Protein AF-A0A6A5ZDI3-F1 (afdb_monomer_lite)

Sequence (136 aa):
MQQQLQLQYLTSPRSRERVLVSKCCNDLIIEDVYLIEPTATIIFDPETSLYRLILLDSSHSYSVTFELSPECLESDNENRISGRAAKLQAYFTERKREGVNITVRWTDFPLALRGRQPTNGGRLDTPGQRRALVEW

Secondary structure (DSSP, 8-state):
-HHHHHHHHHHSPPTT-EEEEEEE-S-EEETTEEESSPEEEEEEETTTTEEEEEEE-TTSSEEEEEEE-HHHH---SSS-S-SS---EEEEEEEEETTEEEEEEEEE---GGGS----------------------

Foldseek 3Di:
DVVVVVVCVQAHDDPQKDWPDWDFADWFDWPPDTAHRWIWIWIARPVVRKIKIWTAHPVNQKIKMFIHHVLCVPPDPPQDSPPDQQFTWIWIWGQDPVGIDIDIDRTGDGCSVSDDDPPDDDDDDDDDDDDDDDDD

Radius of gyration: 16.82 Å; chains: 1; bounding box: 56×33×35 Å

Structure (mmCIF, N/CA/C/O backbone):
data_AF-A0A6A5ZDI3-F1
#
_entry.id   AF-A0A6A5ZDI3-F1
#
loop_
_atom_site.group_PDB
_atom_site.id
_atom_site.type_symbol
_atom_site.label_atom_id
_atom_site.label_alt_id
_atom_site.label_comp_id
_atom_site.label_asym_id
_atom_site.label_entity_id
_atom_site.label_seq_id
_atom_site.pdbx_PDB_ins_code
_atom_site.Cartn_x
_atom_site.Cartn_y
_atom_site.Cartn_z
_atom_site.occupancy
_atom_site.B_iso_or_equiv
_atom_site.auth_seq_id
_atom_site.auth_comp_id
_atom_site.auth_asym_id
_atom_site.auth_atom_id
_atom_site.pdbx_PDB_model_num
ATOM 1 N N . MET A 1 1 ? -18.654 1.888 10.589 1.00 66.81 1 MET A N 1
ATOM 2 C CA . MET A 1 1 ? -17.640 2.897 10.976 1.00 66.81 1 MET A CA 1
ATOM 3 C C . MET A 1 1 ? -16.217 2.338 10.926 1.00 66.81 1 MET A C 1
ATOM 5 O O . MET A 1 1 ? -15.402 2.903 10.215 1.00 66.81 1 MET A O 1
ATOM 9 N N . GLN A 1 2 ? -15.916 1.209 11.586 1.00 79.00 2 GLN A N 1
ATOM 10 C CA . GLN A 1 2 ? -14.566 0.606 11.578 1.00 79.00 2 GLN A CA 1
ATOM 11 C C . GLN A 1 2 ? -14.006 0.338 10.168 1.00 79.00 2 GLN A C 1
ATOM 13 O O . GLN A 1 2 ? -12.872 0.706 9.886 1.00 79.00 2 GLN A O 1
ATOM 18 N N . GLN A 1 3 ? -14.820 -0.195 9.252 1.00 80.25 3 GLN A N 1
ATOM 19 C CA . GLN A 1 3 ? -14.394 -0.461 7.870 1.00 80.25 3 GLN A CA 1
ATOM 20 C C . GLN A 1 3 ? -14.034 0.815 7.086 1.00 80.25 3 GLN A C 1
ATOM 22 O O . GLN A 1 3 ? -13.111 0.801 6.280 1.00 80.25 3 GLN A O 1
ATOM 27 N N . GLN A 1 4 ? -14.720 1.937 7.338 1.00 83.12 4 GLN A N 1
ATOM 28 C CA . GLN A 1 4 ? -14.408 3.219 6.691 1.00 83.12 4 GLN A CA 1
ATOM 29 C C . GLN A 1 4 ? -13.083 3.795 7.197 1.00 83.12 4 GLN A C 1
ATOM 31 O O . GLN A 1 4 ? -12.300 4.302 6.402 1.00 83.12 4 GLN A O 1
ATOM 36 N N . LEU A 1 5 ? -12.808 3.669 8.499 1.00 84.38 5 LEU A N 1
ATOM 37 C CA . LEU A 1 5 ? -11.534 4.089 9.090 1.00 84.38 5 LEU A CA 1
ATOM 38 C C . LEU A 1 5 ? -10.370 3.223 8.595 1.00 84.38 5 LEU A C 1
ATOM 40 O O . LEU A 1 5 ? -9.297 3.745 8.294 1.00 84.38 5 LEU A O 1
ATOM 44 N N . GLN A 1 6 ? -10.592 1.912 8.459 1.00 88.19 6 GLN A N 1
ATOM 45 C CA . GLN A 1 6 ? -9.617 1.003 7.862 1.00 88.19 6 GLN A CA 1
ATOM 46 C C . GLN A 1 6 ? -9.362 1.356 6.395 1.00 88.19 6 GLN A C 1
ATOM 48 O O . GLN A 1 6 ? -8.213 1.439 5.982 1.00 88.19 6 GLN A O 1
ATOM 53 N N . LEU A 1 7 ? -10.404 1.639 5.614 1.00 89.25 7 LEU A N 1
ATOM 54 C CA . LEU A 1 7 ? -10.234 2.049 4.223 1.00 89.25 7 LEU A CA 1
ATOM 55 C C . LEU A 1 7 ? -9.450 3.358 4.109 1.00 89.25 7 LEU A C 1
ATOM 57 O O . LEU A 1 7 ? -8.510 3.443 3.326 1.00 89.25 7 LEU A O 1
ATOM 61 N N . GLN A 1 8 ? -9.816 4.362 4.910 1.00 89.44 8 GLN A N 1
ATOM 62 C CA . GLN A 1 8 ? -9.139 5.654 4.921 1.00 89.44 8 GLN A CA 1
ATOM 63 C C . GLN A 1 8 ? -7.663 5.503 5.273 1.00 89.44 8 GLN A C 1
ATOM 65 O O . GLN A 1 8 ? -6.828 6.142 4.644 1.00 89.44 8 GLN A O 1
ATOM 70 N N . TYR A 1 9 ? -7.343 4.639 6.240 1.00 90.50 9 TYR A N 1
ATOM 71 C CA . TYR A 1 9 ? -5.962 4.273 6.510 1.00 90.50 9 TYR A CA 1
ATOM 72 C C . TYR A 1 9 ? -5.304 3.720 5.265 1.00 90.50 9 TYR A C 1
ATOM 74 O O . TYR A 1 9 ? -4.337 4.293 4.804 1.00 90.50 9 TYR A O 1
ATOM 82 N N . LEU A 1 10 ? -5.842 2.658 4.674 1.00 92.12 10 LEU A N 1
ATOM 83 C CA . LEU A 1 10 ? -5.161 1.957 3.595 1.00 92.12 10 LEU A CA 1
ATOM 84 C C . LEU A 1 10 ? -4.975 2.821 2.344 1.00 92.12 10 LEU A C 1
ATOM 86 O O . LEU A 1 10 ? -3.957 2.672 1.680 1.00 92.12 10 LEU A O 1
ATOM 90 N N . THR A 1 11 ? -5.883 3.753 2.051 1.00 92.31 11 THR A N 1
ATOM 91 C CA . THR A 1 11 ? -5.841 4.529 0.801 1.00 92.31 11 THR A CA 1
ATOM 92 C C . THR A 1 11 ? -5.340 5.962 0.952 1.00 92.31 11 THR A C 1
ATOM 94 O O . THR A 1 11 ? -5.205 6.656 -0.054 1.00 92.31 11 THR A O 1
ATOM 97 N N . SER A 1 12 ? -5.137 6.470 2.172 1.00 92.06 12 SER A N 1
ATOM 98 C CA . SER A 1 12 ? -4.826 7.890 2.374 1.00 92.06 12 SER A CA 1
ATOM 99 C C . SER A 1 12 ? -4.000 8.167 3.640 1.00 92.06 12 SER A C 1
ATOM 101 O O . SER A 1 12 ? -4.006 7.370 4.583 1.00 92.06 12 SER A O 1
ATOM 103 N N . PRO A 1 13 ? -3.299 9.313 3.700 1.00 91.81 13 PRO A N 1
ATOM 104 C CA . PRO A 1 13 ? -2.766 9.835 4.953 1.00 91.81 13 PRO A CA 1
ATOM 105 C C . PRO A 1 13 ? -3.895 10.230 5.914 1.00 91.81 13 PRO A C 1
ATOM 107 O O . PRO A 1 13 ? -4.901 10.822 5.509 1.00 91.81 13 PRO A O 1
ATOM 110 N N . ARG A 1 14 ? -3.725 9.927 7.198 1.00 91.56 14 ARG A N 1
ATOM 111 C CA . ARG A 1 14 ? -4.600 10.369 8.288 1.00 91.56 14 ARG A CA 1
ATOM 112 C C . ARG A 1 14 ? -4.124 11.703 8.867 1.00 91.56 14 ARG A C 1
ATOM 114 O O . ARG A 1 14 ? -3.003 12.156 8.646 1.00 91.56 14 ARG A O 1
ATOM 121 N N . SER A 1 15 ? -4.978 12.327 9.676 1.00 86.38 15 SER A N 1
ATOM 122 C CA . SER A 1 15 ? -4.590 13.480 10.492 1.00 86.38 15 SER A CA 1
ATOM 123 C C . SER A 1 15 ? -3.397 13.125 11.385 1.00 86.38 15 SER A C 1
ATOM 125 O O . SER A 1 15 ? -3.475 12.126 12.094 1.00 86.38 15 SER A O 1
ATOM 127 N N . ARG A 1 16 ? -2.361 13.978 11.397 1.00 89.06 16 ARG A N 1
ATOM 128 C CA . ARG A 1 16 ? -1.073 13.843 12.125 1.00 89.06 16 ARG A CA 1
ATOM 129 C C . ARG A 1 16 ? -0.007 12.970 11.462 1.00 89.06 16 ARG A C 1
ATOM 131 O O . ARG A 1 16 ? 1.164 13.128 11.807 1.00 89.06 16 ARG A O 1
ATOM 138 N N . GLU A 1 17 ? -0.368 12.144 10.486 1.00 92.75 17 GLU A N 1
ATOM 139 C CA . GLU A 1 17 ? 0.621 11.451 9.660 1.00 92.75 17 GLU A CA 1
ATOM 140 C C . GLU A 1 17 ? 1.327 12.444 8.721 1.00 92.75 17 GLU A C 1
ATOM 142 O O . GLU A 1 17 ? 0.768 13.470 8.318 1.00 92.75 17 GLU A O 1
ATOM 147 N N . ARG A 1 18 ? 2.581 12.148 8.370 1.00 92.50 18 ARG A N 1
ATOM 148 C CA . ARG A 1 18 ? 3.401 12.982 7.486 1.00 92.50 18 ARG A CA 1
ATOM 149 C C . ARG A 1 18 ? 3.703 12.238 6.197 1.00 92.50 18 ARG A C 1
ATOM 151 O O . ARG A 1 18 ? 4.303 11.169 6.230 1.00 92.50 18 ARG A O 1
ATOM 158 N N . VAL A 1 19 ? 3.338 12.824 5.061 1.00 93.12 19 VAL A N 1
ATOM 159 C CA . VAL A 1 19 ? 3.789 12.334 3.753 1.00 93.12 19 VAL A CA 1
ATOM 160 C C . VAL A 1 19 ? 5.263 12.692 3.594 1.00 93.12 19 VAL A C 1
ATOM 162 O O . VAL A 1 19 ? 5.617 13.869 3.635 1.00 93.12 19 VAL A O 1
ATOM 165 N N . LEU A 1 20 ? 6.117 11.682 3.442 1.00 88.50 20 LEU A N 1
ATOM 166 C CA . LEU A 1 20 ? 7.557 11.864 3.256 1.00 88.50 20 LEU A CA 1
ATOM 167 C C . LEU A 1 20 ? 7.924 11.988 1.780 1.00 88.50 20 LEU A C 1
ATOM 169 O O . LEU A 1 20 ? 8.738 12.828 1.411 1.00 88.50 20 LEU A O 1
ATOM 173 N N . VAL A 1 21 ? 7.308 11.160 0.937 1.00 87.56 21 VAL A N 1
ATOM 174 C CA . VAL A 1 21 ? 7.497 11.180 -0.515 1.00 87.56 21 VAL A CA 1
ATOM 175 C C . VAL A 1 21 ? 6.209 10.749 -1.205 1.00 87.56 21 VAL A C 1
ATOM 177 O O . VAL A 1 21 ? 5.466 9.917 -0.684 1.00 87.56 21 VAL A O 1
ATOM 180 N N . SER A 1 22 ? 5.949 11.326 -2.375 1.00 91.75 22 SER A N 1
ATOM 181 C CA . SER A 1 22 ? 4.893 10.893 -3.285 1.00 91.75 22 SER A CA 1
ATOM 182 C C . SER A 1 22 ? 5.394 10.996 -4.721 1.00 91.75 22 SER A C 1
ATOM 184 O O . SER A 1 22 ? 5.926 12.040 -5.105 1.00 91.75 22 SER A O 1
ATOM 186 N N . LYS A 1 23 ? 5.274 9.920 -5.498 1.00 88.81 23 LYS A N 1
ATOM 187 C CA . LYS A 1 23 ? 5.815 9.831 -6.859 1.00 88.81 23 LYS A CA 1
ATOM 188 C C . LYS A 1 23 ? 4.922 8.950 -7.725 1.00 88.81 23 LYS A C 1
ATOM 190 O O . LYS A 1 23 ? 4.505 7.883 -7.286 1.00 88.81 23 LYS A O 1
ATOM 195 N N . CYS A 1 24 ? 4.666 9.376 -8.958 1.00 89.69 24 CYS A N 1
ATOM 196 C CA . CYS A 1 24 ? 4.041 8.513 -9.956 1.00 89.69 24 CYS A CA 1
ATOM 197 C C . CYS A 1 24 ? 5.052 7.472 -10.443 1.00 89.69 24 CYS A C 1
ATOM 199 O O . CYS A 1 24 ? 6.210 7.794 -10.726 1.00 89.69 24 CYS A O 1
ATOM 201 N N . CYS A 1 25 ? 4.611 6.229 -10.540 1.00 87.88 25 CYS A N 1
ATOM 202 C CA . CYS A 1 25 ? 5.391 5.115 -11.047 1.00 87.88 25 CYS A CA 1
ATOM 203 C C . CYS A 1 25 ? 4.875 4.702 -12.426 1.00 87.88 25 CYS A C 1
ATOM 205 O O . CYS A 1 25 ? 3.739 4.993 -12.786 1.00 87.88 25 CYS A O 1
ATOM 207 N N . ASN A 1 26 ? 5.708 3.984 -13.180 1.00 90.06 26 ASN A N 1
ATOM 208 C CA . ASN A 1 26 ? 5.200 3.187 -14.295 1.00 90.06 26 ASN A CA 1
ATOM 209 C C . ASN A 1 26 ? 4.313 2.065 -13.750 1.00 90.06 26 ASN A C 1
ATOM 211 O O . ASN A 1 26 ? 4.383 1.753 -12.560 1.00 90.06 26 ASN A O 1
ATOM 215 N N . ASP A 1 27 ? 3.554 1.426 -14.632 1.00 91.19 27 ASP A N 1
ATOM 216 C CA . ASP A 1 27 ? 2.724 0.278 -14.286 1.00 91.19 27 ASP A CA 1
ATOM 217 C C . ASP A 1 27 ? 3.466 -0.773 -13.456 1.00 91.19 27 ASP A C 1
ATOM 219 O O . ASP A 1 27 ? 4.621 -1.125 -13.727 1.00 91.19 27 ASP A O 1
ATOM 223 N N . LEU A 1 28 ? 2.773 -1.295 -12.447 1.00 90.44 28 LEU A N 1
ATOM 224 C CA . LEU A 1 28 ? 3.307 -2.275 -11.512 1.00 90.44 28 LEU A CA 1
ATOM 225 C C . LEU A 1 28 ? 2.428 -3.516 -11.494 1.00 90.44 28 LEU A C 1
ATOM 227 O O . LEU A 1 28 ? 1.205 -3.429 -11.456 1.00 90.44 28 LEU A O 1
ATOM 231 N N . ILE A 1 29 ? 3.069 -4.679 -11.445 1.00 91.25 29 ILE A N 1
ATOM 232 C CA . ILE A 1 29 ? 2.412 -5.937 -11.097 1.00 91.25 29 ILE A CA 1
ATOM 233 C C . ILE A 1 29 ? 2.940 -6.356 -9.731 1.00 91.25 29 ILE A C 1
ATOM 235 O O . ILE A 1 29 ? 4.154 -6.460 -9.534 1.00 91.25 29 ILE A O 1
ATOM 239 N N . ILE A 1 30 ? 2.027 -6.581 -8.793 1.00 90.31 30 ILE A N 1
ATOM 240 C CA . ILE A 1 30 ? 2.318 -7.117 -7.465 1.00 90.31 30 ILE A CA 1
ATOM 241 C C . ILE A 1 30 ? 1.437 -8.345 -7.292 1.00 90.31 30 ILE A C 1
ATOM 243 O O . ILE A 1 30 ? 0.219 -8.224 -7.193 1.00 90.31 30 ILE A O 1
ATOM 247 N N . GLU A 1 31 ? 2.065 -9.521 -7.281 1.00 87.81 31 GLU A N 1
ATOM 248 C CA . GLU A 1 31 ? 1.370 -10.811 -7.348 1.00 87.81 31 GLU A CA 1
ATOM 249 C C . GLU A 1 31 ? 0.396 -10.875 -8.545 1.00 87.81 31 GLU A C 1
ATOM 251 O O . GLU A 1 31 ? 0.826 -10.843 -9.697 1.00 87.81 31 GLU A O 1
ATOM 256 N N . ASP A 1 32 ? -0.905 -10.977 -8.271 1.00 88.12 32 ASP A N 1
ATOM 257 C CA . ASP A 1 32 ? -2.020 -11.050 -9.216 1.00 88.12 32 ASP A CA 1
ATOM 258 C C . ASP A 1 32 ? -2.698 -9.690 -9.468 1.00 88.12 32 ASP A C 1
ATOM 260 O O . ASP A 1 32 ? -3.673 -9.622 -10.217 1.00 88.12 32 ASP A O 1
ATOM 264 N N . VAL A 1 33 ? -2.194 -8.602 -8.873 1.00 91.00 33 VAL A N 1
ATOM 265 C CA . VAL A 1 33 ? -2.763 -7.255 -9.013 1.00 91.00 33 VAL A CA 1
ATOM 266 C C . VAL A 1 33 ? -1.904 -6.391 -9.926 1.00 91.00 33 VAL A C 1
ATOM 268 O O . VAL A 1 33 ? -0.715 -6.179 -9.685 1.00 91.00 33 VAL A O 1
ATOM 271 N N . TYR A 1 34 ? -2.541 -5.853 -10.963 1.00 92.69 34 TYR A N 1
ATOM 272 C CA . TYR A 1 34 ? -1.963 -4.871 -11.871 1.00 92.69 34 TYR A CA 1
ATOM 273 C C . TYR A 1 34 ? -2.428 -3.466 -11.487 1.00 92.69 34 TYR A C 1
ATOM 275 O O . TYR A 1 34 ? -3.626 -3.209 -11.376 1.00 92.69 34 TYR A O 1
ATOM 283 N N . LEU A 1 35 ? -1.467 -2.574 -11.272 1.00 93.38 35 LEU A N 1
ATOM 284 C CA . LEU A 1 35 ? -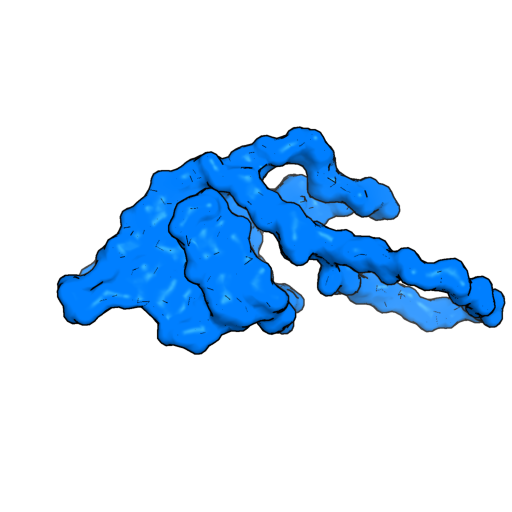1.675 -1.165 -10.969 1.00 93.38 35 LEU A CA 1
ATOM 285 C C . LEU A 1 35 ? -1.203 -0.340 -12.171 1.00 93.38 35 LEU A C 1
ATOM 287 O O . LEU A 1 35 ? -0.044 -0.459 -12.574 1.00 93.38 35 LEU A O 1
ATOM 291 N N . ILE A 1 36 ? -2.087 0.493 -12.714 1.00 93.44 36 ILE A N 1
ATOM 292 C CA . ILE A 1 36 ? -1.853 1.349 -13.878 1.00 93.44 36 ILE A CA 1
ATOM 293 C C . ILE A 1 36 ? -1.343 2.703 -13.390 1.00 93.44 36 ILE A C 1
ATOM 295 O O . ILE A 1 36 ? -2.050 3.436 -12.690 1.00 93.44 36 ILE A O 1
ATOM 299 N N . GLU A 1 37 ? -0.113 3.034 -13.771 1.00 93.12 37 GLU A N 1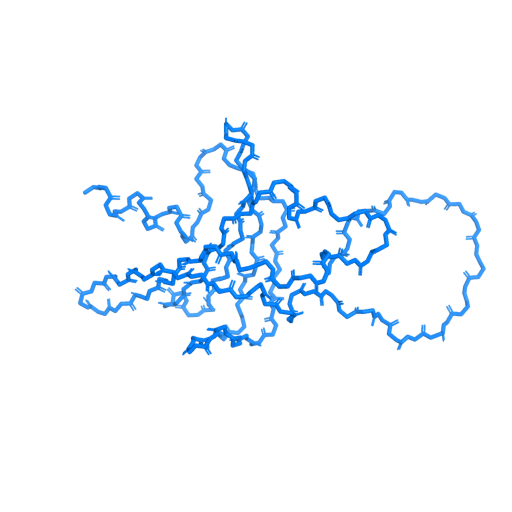
ATOM 300 C CA . GLU A 1 37 ? 0.574 4.278 -13.406 1.00 93.12 37 GLU A CA 1
ATOM 301 C C . GLU A 1 37 ? 0.369 4.691 -11.928 1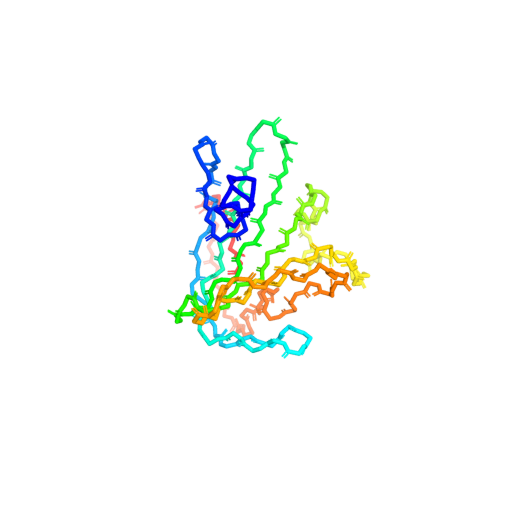.00 93.12 37 GLU A C 1
ATOM 303 O O . GLU A 1 37 ? -0.085 5.806 -11.638 1.00 93.12 37 GLU A O 1
ATOM 308 N N . PRO A 1 38 ? 0.626 3.796 -10.952 1.00 94.81 38 PRO A N 1
ATOM 309 C CA . PRO A 1 38 ? 0.253 4.055 -9.574 1.00 94.81 38 PRO A CA 1
ATOM 310 C C . PRO A 1 38 ? 1.052 5.211 -8.977 1.00 94.81 38 PRO A C 1
ATOM 312 O O . PRO A 1 38 ? 2.242 5.389 -9.239 1.00 94.81 38 PRO A O 1
ATOM 315 N N . THR A 1 39 ? 0.416 5.951 -8.075 1.00 94.69 39 THR A N 1
ATOM 316 C CA . THR A 1 39 ? 1.116 6.877 -7.186 1.00 94.69 39 THR A CA 1
ATOM 317 C C . THR A 1 39 ? 1.622 6.114 -5.966 1.00 94.69 39 THR A C 1
ATOM 319 O O . THR A 1 39 ? 0.831 5.567 -5.195 1.00 94.69 39 THR A O 1
ATOM 322 N N . ALA A 1 40 ? 2.942 6.087 -5.788 1.00 93.12 40 ALA A N 1
ATOM 323 C CA . ALA A 1 40 ? 3.609 5.578 -4.600 1.00 93.12 40 ALA A CA 1
ATOM 324 C C . ALA A 1 40 ? 3.775 6.697 -3.570 1.00 93.12 40 ALA A C 1
ATOM 326 O O . ALA A 1 40 ? 4.469 7.681 -3.824 1.00 93.12 40 ALA A O 1
ATOM 327 N N . THR A 1 41 ? 3.172 6.538 -2.395 1.00 93.62 41 THR A N 1
ATOM 328 C CA . THR A 1 41 ? 3.238 7.508 -1.297 1.00 93.62 41 THR A CA 1
ATOM 329 C C . THR A 1 41 ? 3.768 6.840 -0.035 1.00 93.62 41 THR A C 1
ATOM 331 O O . THR A 1 41 ? 3.149 5.906 0.472 1.00 93.62 41 THR A O 1
ATOM 334 N N . ILE A 1 42 ? 4.891 7.330 0.498 1.00 91.38 42 ILE A N 1
ATOM 335 C CA . ILE A 1 42 ? 5.411 6.905 1.805 1.00 91.38 42 ILE A CA 1
ATOM 336 C C . ILE A 1 42 ? 4.932 7.887 2.862 1.00 91.38 42 ILE A C 1
ATOM 338 O O . ILE A 1 42 ? 5.125 9.102 2.758 1.00 91.38 42 ILE A O 1
ATOM 342 N N . ILE A 1 43 ? 4.326 7.335 3.899 1.00 93.75 43 ILE A N 1
ATOM 343 C CA . ILE A 1 43 ? 3.723 8.047 5.010 1.00 93.75 43 ILE A CA 1
ATOM 344 C C . ILE A 1 43 ? 4.416 7.590 6.286 1.00 93.75 43 ILE A C 1
ATOM 346 O O . ILE A 1 43 ? 4.636 6.399 6.481 1.00 93.75 43 ILE A O 1
ATOM 350 N N . PHE A 1 44 ? 4.751 8.539 7.148 1.00 91.50 44 PHE A N 1
ATOM 351 C CA . PHE A 1 44 ? 5.267 8.290 8.484 1.00 91.50 44 PHE A CA 1
ATOM 352 C C . PHE A 1 44 ? 4.215 8.657 9.524 1.00 91.50 44 PHE A C 1
ATOM 354 O O . PHE A 1 44 ? 3.687 9.775 9.514 1.00 91.50 44 PHE A O 1
ATOM 361 N N . ASP A 1 45 ? 3.938 7.724 10.425 1.00 90.06 45 ASP A N 1
ATOM 362 C CA . ASP A 1 45 ? 3.113 7.953 11.600 1.00 90.06 45 ASP A CA 1
ATOM 363 C C . ASP A 1 45 ? 4.013 8.251 12.816 1.00 90.06 45 ASP A C 1
ATOM 365 O O . ASP A 1 45 ? 4.680 7.348 13.326 1.00 90.06 45 ASP A O 1
ATOM 369 N N . PRO A 1 46 ? 4.049 9.505 13.308 1.00 87.75 46 PRO A N 1
ATOM 370 C CA . PRO A 1 46 ? 4.880 9.871 14.449 1.00 87.75 46 PRO A CA 1
ATOM 371 C C . PRO A 1 46 ? 4.390 9.285 15.780 1.00 87.75 46 PRO A C 1
ATOM 373 O O . PRO A 1 46 ? 5.173 9.246 16.725 1.00 87.75 46 PRO A O 1
ATOM 376 N N . GLU A 1 47 ? 3.124 8.868 15.890 1.00 88.94 47 GLU A N 1
ATOM 377 C CA . GLU A 1 47 ? 2.585 8.298 17.132 1.00 88.94 47 GLU A CA 1
ATOM 378 C C . GLU A 1 47 ? 3.065 6.856 17.325 1.00 88.94 47 GLU A C 1
ATOM 380 O O . GLU A 1 47 ? 3.419 6.463 18.436 1.00 88.94 47 GLU A O 1
ATOM 385 N N . THR A 1 48 ? 3.124 6.082 16.240 1.00 84.94 48 THR A N 1
ATOM 386 C CA . THR A 1 48 ? 3.547 4.672 16.265 1.00 84.94 48 THR A CA 1
ATOM 387 C C . THR A 1 48 ? 4.994 4.458 15.828 1.00 84.94 48 THR A C 1
ATOM 389 O O . THR A 1 48 ? 5.532 3.372 16.024 1.00 84.94 48 THR A O 1
ATOM 392 N N . SER A 1 49 ? 5.646 5.486 15.272 1.00 86.06 49 SER A N 1
ATOM 393 C CA . SER A 1 49 ? 6.966 5.388 14.631 1.00 86.06 49 SER A CA 1
ATOM 394 C C . SER A 1 49 ? 7.014 4.355 13.498 1.00 86.06 49 SER A C 1
ATOM 396 O O . SER A 1 49 ? 8.058 3.762 13.232 1.00 86.06 49 SER A O 1
ATOM 398 N N . LEU A 1 50 ? 5.881 4.140 12.825 1.00 86.31 50 LEU A N 1
ATOM 399 C CA . LEU A 1 50 ? 5.762 3.218 11.700 1.00 86.31 50 LEU A CA 1
ATOM 400 C C . LEU A 1 50 ? 5.685 3.968 10.376 1.00 86.31 50 LEU A C 1
ATOM 402 O O . LEU A 1 50 ? 5.211 5.105 10.286 1.00 86.31 50 LEU A O 1
ATOM 406 N N . TYR A 1 51 ? 6.128 3.285 9.328 1.00 89.25 51 TYR A N 1
ATOM 407 C CA . TYR A 1 51 ? 6.046 3.771 7.967 1.00 89.25 51 TYR A CA 1
ATOM 408 C C . TYR A 1 51 ? 5.016 2.970 7.193 1.00 89.25 51 TYR A C 1
ATOM 410 O O . TYR A 1 51 ? 4.743 1.802 7.467 1.00 89.25 51 TYR A O 1
ATOM 418 N N . ARG A 1 52 ? 4.439 3.611 6.188 1.00 91.56 52 ARG A N 1
ATOM 419 C CA . ARG A 1 52 ? 3.435 2.998 5.340 1.00 91.56 52 ARG A CA 1
ATOM 420 C C . ARG A 1 52 ? 3.637 3.436 3.910 1.00 91.56 52 ARG A C 1
ATOM 422 O O . ARG A 1 52 ? 3.683 4.629 3.632 1.00 91.56 52 ARG A O 1
ATOM 429 N N . LEU A 1 53 ? 3.747 2.472 3.010 1.00 92.81 53 LEU A N 1
ATOM 430 C CA . LEU A 1 53 ? 3.764 2.722 1.576 1.00 92.81 53 LEU A CA 1
ATOM 431 C C . LEU A 1 53 ? 2.372 2.433 1.026 1.00 92.81 53 LEU A C 1
ATOM 433 O O . LEU A 1 53 ? 1.883 1.319 1.171 1.00 92.81 53 LEU A O 1
ATOM 437 N N . ILE A 1 54 ? 1.755 3.416 0.379 1.00 95.38 54 ILE A N 1
ATOM 438 C CA . ILE A 1 54 ? 0.532 3.237 -0.404 1.00 95.38 54 ILE A CA 1
ATOM 439 C C . ILE A 1 54 ? 0.905 3.276 -1.881 1.00 95.38 54 ILE A C 1
ATOM 441 O O . ILE A 1 54 ? 1.529 4.234 -2.328 1.00 95.38 54 ILE A O 1
ATOM 445 N N . LEU A 1 55 ? 0.482 2.270 -2.636 1.00 95.44 55 LEU A N 1
ATOM 446 C CA . LEU A 1 55 ? 0.479 2.269 -4.093 1.00 95.44 55 LEU A CA 1
ATOM 447 C C . LEU A 1 55 ? -0.963 2.389 -4.545 1.00 95.44 55 LEU A C 1
ATOM 449 O O . LEU A 1 55 ? -1.723 1.428 -4.443 1.00 95.44 55 LEU A O 1
ATOM 453 N N . LEU A 1 56 ? -1.349 3.581 -4.978 1.00 95.75 56 LEU A N 1
ATOM 454 C CA . LEU A 1 56 ? -2.710 3.880 -5.396 1.00 95.75 56 LEU A CA 1
ATOM 455 C C . LEU A 1 56 ? -2.764 3.952 -6.915 1.00 95.75 56 LEU A C 1
ATOM 457 O O . LEU A 1 56 ? -2.087 4.784 -7.513 1.00 95.75 56 LEU A O 1
ATOM 461 N N . ASP A 1 57 ? -3.554 3.072 -7.518 1.00 94.81 57 ASP A N 1
ATOM 462 C CA . ASP A 1 57 ? -3.789 3.059 -8.958 1.00 94.81 57 ASP A CA 1
ATOM 463 C C . ASP A 1 57 ? -4.372 4.396 -9.445 1.00 94.81 57 ASP A C 1
ATOM 465 O O . ASP A 1 57 ? -5.151 5.037 -8.732 1.00 94.81 57 ASP A O 1
ATOM 469 N N . SER A 1 58 ? -4.047 4.794 -10.676 1.00 92.88 58 SER A N 1
ATOM 470 C CA . SER A 1 58 ? -4.526 6.044 -11.287 1.00 92.88 58 SER A CA 1
ATOM 471 C C . SER A 1 58 ? -6.059 6.138 -11.338 1.00 92.88 58 SER A C 1
ATOM 473 O O . SER A 1 58 ? -6.639 7.210 -11.131 1.00 92.88 58 SER A O 1
ATOM 475 N N . SER A 1 59 ? -6.746 5.004 -11.522 1.00 91.06 59 SER A N 1
ATOM 476 C CA . SER A 1 59 ? -8.212 4.941 -11.506 1.00 91.06 59 SER A CA 1
ATOM 477 C C . SER A 1 59 ? -8.818 4.991 -10.097 1.00 91.06 59 SER A C 1
ATOM 479 O O . SER A 1 59 ? -10.038 5.052 -9.956 1.00 91.06 59 SER A O 1
ATOM 481 N N . HIS A 1 60 ? -7.988 4.948 -9.049 1.00 89.81 60 HIS A N 1
ATOM 482 C CA . HIS A 1 60 ? -8.384 4.828 -7.643 1.00 89.81 60 HIS A CA 1
ATOM 483 C C . HIS A 1 60 ? -9.224 3.574 -7.324 1.00 89.81 60 HIS A C 1
ATOM 485 O O . HIS A 1 60 ? -9.829 3.486 -6.249 1.00 89.81 60 HIS A O 1
ATOM 491 N N . SER A 1 61 ? -9.268 2.597 -8.237 1.00 91.38 61 SER A N 1
ATOM 492 C CA . SER A 1 61 ? -10.032 1.354 -8.067 1.00 91.38 61 SER A CA 1
ATOM 493 C C . SER A 1 61 ? -9.262 0.308 -7.267 1.00 91.38 61 SER A C 1
ATOM 495 O O . SER A 1 61 ? -9.878 -0.483 -6.553 1.00 91.38 61 SER A O 1
ATOM 497 N N . TYR A 1 62 ? -7.929 0.338 -7.334 1.00 94.75 62 TYR A N 1
ATOM 498 C CA . TYR A 1 62 ? -7.050 -0.561 -6.596 1.00 94.75 62 TYR A CA 1
ATOM 499 C C . TYR A 1 62 ? -6.028 0.210 -5.770 1.00 94.75 62 TYR A C 1
ATOM 501 O O . TYR A 1 62 ? -5.517 1.252 -6.186 1.00 94.75 62 TYR A O 1
ATOM 509 N N . SER A 1 63 ? -5.692 -0.328 -4.602 1.00 95.50 63 SER A N 1
ATOM 510 C CA . SER A 1 63 ? -4.491 0.080 -3.887 1.00 95.50 63 SER A CA 1
ATOM 511 C C . SER A 1 63 ? -3.804 -1.097 -3.215 1.00 95.50 63 SER A C 1
ATOM 513 O O . SER A 1 63 ? -4.461 -2.030 -2.749 1.00 95.50 63 SER A O 1
ATOM 515 N N . VAL A 1 64 ? -2.482 -1.020 -3.116 1.00 95.94 64 VAL A N 1
ATOM 516 C CA . VAL A 1 64 ? -1.668 -1.955 -2.337 1.00 95.94 64 VAL A CA 1
ATOM 517 C C . VAL A 1 64 ? -0.929 -1.171 -1.270 1.00 95.94 64 VAL A C 1
ATOM 519 O O . VAL A 1 64 ? -0.189 -0.239 -1.580 1.00 95.94 64 VAL A O 1
ATOM 522 N N . THR A 1 65 ? -1.134 -1.545 -0.013 1.00 95.56 65 THR A N 1
ATOM 523 C CA . THR A 1 65 ? -0.575 -0.817 1.127 1.00 95.56 65 THR A CA 1
ATOM 524 C C . THR A 1 65 ? 0.322 -1.725 1.936 1.00 95.56 65 THR A C 1
ATOM 526 O O . THR A 1 65 ? -0.122 -2.778 2.377 1.00 95.56 65 THR A O 1
ATOM 529 N N . PHE A 1 66 ? 1.563 -1.308 2.151 1.00 92.12 66 PHE A N 1
ATOM 530 C CA . PHE A 1 66 ? 2.552 -2.017 2.951 1.00 92.12 66 PHE A CA 1
ATOM 531 C C . PHE A 1 66 ? 2.768 -1.297 4.271 1.00 92.12 66 PHE A C 1
ATOM 533 O O . PHE A 1 66 ? 2.977 -0.082 4.280 1.00 92.12 66 PHE A O 1
ATOM 540 N N . GLU A 1 67 ? 2.787 -2.049 5.364 1.00 87.44 67 GLU A N 1
ATOM 541 C CA . GLU A 1 67 ? 3.320 -1.570 6.636 1.00 87.44 67 GLU A CA 1
ATOM 542 C C . GLU A 1 67 ? 4.824 -1.854 6.665 1.00 87.44 67 GLU A C 1
ATOM 544 O O . GLU A 1 67 ? 5.272 -2.979 6.438 1.00 87.44 67 GLU A O 1
ATOM 549 N N . LEU A 1 68 ? 5.607 -0.800 6.870 1.00 83.81 68 LEU A N 1
ATOM 550 C CA . LEU A 1 68 ? 7.060 -0.820 6.828 1.00 83.81 68 LEU A CA 1
ATOM 551 C C . LEU A 1 68 ? 7.581 -0.509 8.227 1.00 83.81 68 LEU A C 1
ATOM 553 O O . LEU A 1 68 ? 7.281 0.541 8.805 1.00 83.81 68 LEU A O 1
ATOM 557 N N . SER A 1 69 ? 8.379 -1.421 8.767 1.00 73.94 69 SER A N 1
ATOM 558 C CA . SER A 1 69 ? 9.116 -1.154 9.993 1.00 73.94 69 SER A CA 1
ATOM 559 C C . SER A 1 69 ? 10.311 -0.231 9.690 1.00 73.94 69 SER A C 1
ATOM 561 O O . SER A 1 69 ? 10.775 -0.205 8.543 1.00 73.94 69 SER A O 1
ATOM 563 N N . PRO A 1 70 ? 10.821 0.548 10.662 1.00 69.81 70 PRO A N 1
ATOM 564 C CA . PRO A 1 70 ? 11.993 1.401 10.451 1.00 69.81 70 PRO A CA 1
ATOM 565 C C . PRO A 1 70 ? 13.189 0.636 9.869 1.00 69.81 70 PRO A C 1
ATOM 567 O O . PRO A 1 70 ? 13.858 1.136 8.971 1.00 69.81 70 PRO A O 1
ATOM 570 N N . GLU A 1 71 ? 13.381 -0.624 10.264 1.00 67.62 71 GLU A N 1
ATOM 571 C CA . GLU A 1 71 ? 14.449 -1.501 9.767 1.00 67.62 71 GLU A CA 1
ATOM 572 C C . GLU A 1 71 ? 14.308 -1.827 8.268 1.00 67.62 71 GLU A C 1
ATOM 574 O O . GLU A 1 71 ? 15.287 -2.168 7.607 1.00 67.62 71 GLU A O 1
ATOM 579 N N . CYS A 1 72 ? 13.102 -1.708 7.698 1.00 64.62 72 CYS A N 1
ATOM 580 C CA . CYS A 1 72 ? 12.886 -1.842 6.255 1.00 64.62 72 CYS A CA 1
ATOM 581 C C . CYS A 1 72 ? 13.416 -0.629 5.471 1.00 64.62 72 CYS A C 1
ATOM 583 O O . CYS A 1 72 ? 13.661 -0.740 4.269 1.00 64.62 72 CYS A O 1
ATOM 585 N N . LEU A 1 73 ? 13.563 0.521 6.137 1.00 63.81 73 LEU A N 1
ATOM 586 C CA . LEU A 1 73 ? 14.062 1.773 5.565 1.00 63.81 73 LEU A CA 1
ATOM 587 C C . LEU A 1 73 ? 15.519 2.044 5.946 1.00 63.81 73 LEU A C 1
ATOM 589 O O . LEU A 1 73 ? 16.250 2.636 5.156 1.00 63.81 73 LEU A O 1
ATOM 593 N N . GLU A 1 74 ? 15.958 1.565 7.109 1.00 54.41 74 GLU A N 1
ATOM 594 C CA . GLU A 1 74 ? 17.352 1.551 7.553 1.00 54.41 74 GLU A CA 1
ATOM 595 C C . GLU A 1 74 ? 18.119 0.414 6.862 1.00 54.41 74 GLU A C 1
ATOM 597 O O . GLU A 1 74 ? 18.595 -0.538 7.474 1.00 54.41 74 GLU A O 1
ATOM 602 N N . SER A 1 75 ? 18.230 0.501 5.538 1.00 49.31 75 SER A N 1
ATOM 603 C CA . SER A 1 75 ? 19.311 -0.179 4.828 1.00 49.31 75 SER A CA 1
ATOM 604 C C . SER A 1 75 ? 20.413 0.843 4.589 1.00 49.31 75 SER A C 1
ATOM 606 O O . SER A 1 75 ? 20.220 1.807 3.853 1.00 49.31 75 SER A O 1
ATOM 608 N N . ASP A 1 76 ? 21.525 0.627 5.293 1.00 38.22 76 ASP A N 1
ATOM 609 C CA . ASP A 1 76 ? 22.770 1.392 5.291 1.00 38.22 76 ASP A CA 1
ATOM 610 C C . ASP A 1 76 ? 23.211 1.879 3.905 1.00 38.22 76 ASP A C 1
ATOM 612 O O . ASP A 1 76 ? 22.829 1.320 2.878 1.00 38.22 76 ASP A O 1
ATOM 616 N N . ASN A 1 77 ? 24.098 2.880 3.922 1.00 40.09 77 ASN A N 1
ATOM 617 C CA . ASN A 1 77 ? 24.804 3.581 2.834 1.00 40.09 77 ASN A CA 1
ATOM 618 C C . ASN A 1 77 ? 25.378 2.742 1.655 1.00 40.09 77 ASN A C 1
ATOM 620 O O . ASN A 1 77 ? 26.075 3.287 0.803 1.00 40.09 77 ASN A O 1
ATOM 624 N N . GLU A 1 78 ? 25.066 1.454 1.542 1.00 38.50 78 GLU A N 1
ATOM 625 C CA . GLU A 1 78 ? 25.283 0.592 0.385 1.00 38.50 78 GLU A CA 1
ATOM 626 C C . GLU A 1 78 ? 23.997 -0.164 -0.008 1.00 38.50 78 GLU A C 1
ATOM 628 O O . GLU A 1 78 ? 23.877 -1.381 0.101 1.00 38.50 78 GLU A O 1
ATOM 633 N N . ASN A 1 79 ? 23.035 0.572 -0.561 1.00 43.38 79 ASN A N 1
ATOM 634 C CA . ASN A 1 79 ? 22.301 0.161 -1.761 1.00 43.38 79 ASN A CA 1
ATOM 635 C C . ASN A 1 79 ? 21.621 -1.226 -1.769 1.00 43.38 79 ASN A C 1
ATOM 637 O O . ASN A 1 79 ? 21.529 -1.866 -2.821 1.00 43.38 79 ASN A O 1
ATOM 641 N N . ARG A 1 80 ? 21.127 -1.716 -0.630 1.00 42.88 80 ARG A N 1
ATOM 642 C CA . ARG A 1 80 ? 20.294 -2.923 -0.557 1.00 42.88 80 ARG A CA 1
ATOM 643 C C . ARG A 1 80 ? 19.381 -2.833 0.655 1.00 42.88 80 ARG A C 1
ATOM 645 O O . ARG A 1 80 ? 19.850 -3.065 1.763 1.00 42.88 80 ARG A O 1
ATOM 652 N N . ILE A 1 81 ? 18.069 -2.689 0.436 1.00 46.12 81 ILE A N 1
ATOM 653 C CA . ILE A 1 81 ? 17.102 -3.402 1.289 1.00 46.12 81 ILE A CA 1
ATOM 654 C C . ILE A 1 81 ? 17.631 -4.833 1.315 1.00 46.12 81 ILE A C 1
ATOM 656 O O . ILE A 1 81 ? 17.656 -5.483 0.260 1.00 46.12 81 ILE A O 1
ATOM 660 N N . SER A 1 82 ? 18.214 -5.228 2.450 1.00 40.75 82 SER A N 1
ATOM 661 C CA . SER A 1 82 ? 19.066 -6.410 2.550 1.00 40.75 82 SER A CA 1
ATOM 662 C C . SER A 1 82 ? 18.369 -7.576 1.853 1.00 40.75 82 SER A C 1
ATOM 664 O O . SER A 1 82 ? 17.198 -7.856 2.083 1.00 40.75 82 SER A O 1
ATOM 666 N N . GLY A 1 83 ? 19.061 -8.155 0.871 1.00 40.09 83 GLY A N 1
ATOM 667 C CA . GLY A 1 83 ? 18.513 -8.999 -0.194 1.00 40.09 83 GLY A CA 1
ATOM 668 C C . GLY A 1 83 ? 17.960 -10.361 0.231 1.00 40.09 83 GLY A C 1
ATOM 669 O O . GLY A 1 83 ? 18.072 -11.316 -0.529 1.00 40.09 83 GLY A O 1
ATOM 670 N N . ARG A 1 84 ? 17.345 -10.481 1.405 1.00 42.53 84 ARG A N 1
ATOM 671 C CA . ARG A 1 84 ? 16.283 -11.459 1.610 1.00 42.53 84 ARG A CA 1
ATOM 672 C C . ARG A 1 84 ? 14.993 -10.727 1.303 1.00 42.53 84 ARG A C 1
ATOM 674 O O . ARG A 1 84 ? 14.749 -9.671 1.869 1.00 42.53 84 ARG A O 1
ATOM 681 N N . ALA A 1 85 ? 14.206 -11.242 0.368 1.00 51.47 85 ALA A N 1
ATOM 682 C CA . ALA A 1 85 ? 12.854 -10.763 0.146 1.00 51.47 85 ALA A CA 1
ATOM 683 C C . ALA A 1 85 ? 12.081 -10.939 1.464 1.00 51.47 85 ALA A C 1
ATOM 685 O O . ALA A 1 85 ? 11.576 -12.017 1.773 1.00 51.47 85 ALA A O 1
ATOM 686 N N . ALA A 1 86 ? 12.137 -9.921 2.325 1.00 65.50 86 ALA A N 1
ATOM 687 C CA . ALA A 1 86 ? 11.342 -9.870 3.526 1.00 65.50 86 ALA A CA 1
ATOM 688 C C . ALA A 1 86 ? 9.922 -9.779 3.002 1.00 65.50 86 ALA A C 1
ATOM 690 O O . ALA A 1 86 ? 9.543 -8.776 2.394 1.00 65.50 86 ALA A O 1
ATOM 691 N N . LYS A 1 87 ? 9.179 -10.877 3.132 1.00 80.50 87 LYS A N 1
ATOM 692 C CA . LYS A 1 87 ? 7.752 -10.824 2.887 1.00 80.50 87 LYS A CA 1
ATOM 693 C C . LYS A 1 87 ? 7.197 -9.779 3.835 1.00 80.50 87 LYS A C 1
ATOM 695 O O . LYS A 1 87 ? 7.411 -9.867 5.043 1.00 80.50 87 LYS A O 1
ATOM 700 N N . LEU A 1 88 ? 6.518 -8.797 3.277 1.00 86.12 88 LEU A N 1
ATOM 701 C CA . LEU A 1 88 ? 5.864 -7.746 4.028 1.00 86.12 88 LEU A CA 1
ATOM 702 C C . LEU A 1 88 ? 4.373 -8.012 4.018 1.00 86.12 88 LEU A C 1
ATOM 704 O O . LEU A 1 88 ? 3.816 -8.513 3.037 1.00 86.12 88 LEU A O 1
ATOM 708 N N . GLN A 1 89 ? 3.729 -7.676 5.125 1.00 89.06 89 GLN A N 1
ATOM 709 C CA . GLN A 1 89 ? 2.285 -7.687 5.168 1.00 89.06 89 GLN A CA 1
ATOM 710 C C .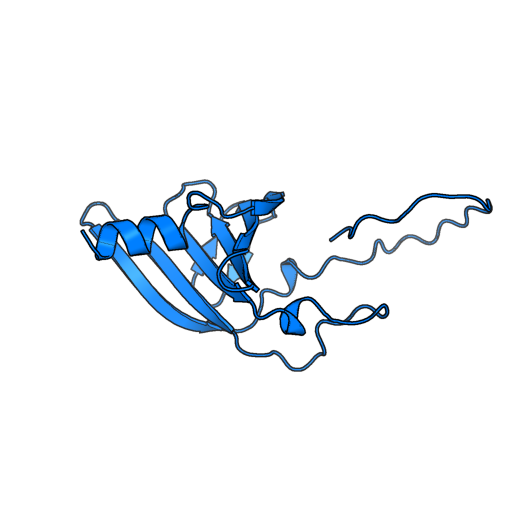 GLN A 1 89 ? 1.774 -6.545 4.287 1.00 89.06 89 GLN A C 1
ATOM 712 O O . GLN A 1 89 ? 2.111 -5.377 4.495 1.00 89.06 89 GLN A O 1
ATOM 717 N N . ALA A 1 90 ? 0.975 -6.904 3.289 1.00 92.88 90 ALA A N 1
ATOM 718 C CA . ALA A 1 90 ? 0.348 -5.974 2.375 1.00 92.88 90 ALA A CA 1
ATOM 719 C C . ALA A 1 90 ? -1.168 -6.139 2.380 1.00 92.88 90 ALA A C 1
ATOM 721 O O . ALA A 1 90 ? -1.710 -7.245 2.478 1.00 92.88 90 ALA A O 1
ATOM 722 N N . TYR A 1 91 ? -1.843 -5.008 2.237 1.00 95.56 91 TYR A N 1
ATOM 723 C CA . TYR A 1 91 ? -3.285 -4.900 2.140 1.00 95.56 91 TYR A CA 1
ATOM 724 C C . TYR A 1 91 ? -3.650 -4.542 0.706 1.00 95.56 91 TYR A C 1
ATOM 726 O O . TYR A 1 91 ? -3.349 -3.447 0.229 1.00 95.56 91 TYR A O 1
ATOM 734 N N . PHE A 1 92 ? -4.327 -5.462 0.036 1.00 95.69 92 PHE A N 1
ATOM 735 C CA . PHE A 1 92 ? -4.853 -5.297 -1.308 1.00 95.69 92 PHE A CA 1
ATOM 736 C C . PHE A 1 92 ? -6.292 -4.820 -1.193 1.00 95.69 92 PHE A C 1
ATOM 738 O O . PHE A 1 92 ? -7.155 -5.545 -0.697 1.00 95.69 92 PHE A O 1
ATOM 745 N N . THR A 1 93 ? -6.536 -3.585 -1.611 1.00 95.81 93 THR A N 1
ATOM 746 C CA . THR A 1 93 ? -7.852 -2.951 -1.567 1.00 95.81 93 THR A CA 1
ATOM 747 C C . THR A 1 93 ? -8.394 -2.829 -2.980 1.00 95.81 93 THR A C 1
ATOM 749 O O . THR A 1 93 ? -7.751 -2.235 -3.837 1.00 95.81 93 THR A O 1
ATOM 752 N N . GLU A 1 94 ? -9.593 -3.352 -3.206 1.00 94.94 94 GLU A N 1
ATOM 753 C CA . GLU A 1 94 ? -10.305 -3.295 -4.481 1.00 94.94 94 GLU A CA 1
ATOM 754 C C . GLU A 1 94 ? -11.678 -2.651 -4.266 1.00 94.94 94 GLU A C 1
ATOM 756 O O . GLU A 1 94 ? -12.508 -3.154 -3.502 1.00 94.94 94 GLU A O 1
ATOM 761 N N . ARG A 1 95 ? -11.935 -1.534 -4.947 1.00 90.44 95 ARG A N 1
ATOM 762 C CA . ARG A 1 95 ? -13.222 -0.834 -4.918 1.00 90.44 95 ARG A CA 1
ATOM 763 C C . ARG A 1 95 ? -14.100 -1.324 -6.068 1.00 90.44 95 ARG A C 1
ATOM 765 O O . ARG A 1 95 ? -13.810 -1.075 -7.233 1.00 90.44 95 ARG A O 1
ATOM 772 N N . LYS A 1 96 ? -15.207 -1.990 -5.737 1.00 87.94 96 LYS A N 1
ATOM 773 C CA . LYS A 1 96 ? -16.254 -2.422 -6.675 1.00 87.94 96 LYS A CA 1
ATOM 774 C C . LYS A 1 96 ? -17.505 -1.571 -6.506 1.00 87.94 96 LYS A C 1
ATOM 776 O O . LYS A 1 96 ? -17.693 -0.891 -5.501 1.00 87.94 96 LYS A O 1
ATOM 781 N N . ARG A 1 97 ? -18.423 -1.675 -7.470 1.00 83.75 97 ARG A N 1
ATOM 782 C CA . ARG A 1 97 ? -19.763 -1.068 -7.367 1.00 83.75 97 ARG A CA 1
ATOM 783 C C . ARG A 1 97 ? -20.534 -1.550 -6.133 1.00 83.75 97 ARG A C 1
ATOM 785 O O . ARG A 1 97 ? -21.299 -0.789 -5.559 1.00 83.75 97 ARG A O 1
ATOM 792 N N . GLU A 1 98 ? -20.318 -2.802 -5.742 1.00 85.00 98 GLU A N 1
ATOM 793 C CA . GLU A 1 98 ? -21.020 -3.477 -4.643 1.00 85.00 98 GLU A CA 1
ATOM 794 C C . GLU A 1 98 ? -20.386 -3.217 -3.267 1.00 85.00 98 GLU A C 1
ATOM 796 O O . GLU A 1 98 ? -20.983 -3.542 -2.243 1.00 85.00 98 GLU A O 1
ATOM 801 N N . GLY A 1 99 ? -19.186 -2.628 -3.217 1.00 87.19 99 GLY A N 1
ATOM 802 C CA . GLY A 1 99 ? -18.469 -2.377 -1.971 1.00 87.19 99 GLY A CA 1
ATOM 803 C C . GLY A 1 99 ? -16.954 -2.421 -2.132 1.00 87.19 99 GLY A C 1
ATOM 804 O O . GLY A 1 99 ? -16.421 -2.321 -3.234 1.00 87.19 99 GLY A O 1
ATOM 805 N N . VAL A 1 100 ? -16.246 -2.569 -1.014 1.00 91.12 100 VAL A N 1
ATOM 806 C CA . VAL A 1 100 ? -14.781 -2.637 -0.997 1.00 91.12 100 VAL A CA 1
ATOM 807 C C . VAL A 1 100 ? -14.329 -3.985 -0.464 1.00 91.12 100 VAL A C 1
ATOM 809 O O . VAL A 1 100 ? -14.748 -4.392 0.620 1.00 91.12 100 VAL A O 1
ATOM 812 N N . ASN A 1 101 ? -13.461 -4.653 -1.217 1.00 93.12 101 ASN A N 1
ATOM 813 C CA . ASN A 1 101 ? -12.793 -5.873 -0.792 1.00 93.12 101 ASN A CA 1
ATOM 814 C C . ASN A 1 101 ? -11.385 -5.533 -0.291 1.00 93.12 101 ASN A C 1
ATOM 816 O O . ASN A 1 101 ? -10.663 -4.780 -0.942 1.00 93.12 101 ASN A O 1
ATOM 820 N N . ILE A 1 102 ? -11.011 -6.074 0.868 1.00 93.75 102 ILE A N 1
ATOM 821 C CA . ILE A 1 102 ? -9.679 -5.923 1.452 1.00 93.75 102 ILE A CA 1
ATOM 822 C C . ILE A 1 102 ? -9.137 -7.325 1.700 1.00 93.75 102 ILE A C 1
ATOM 824 O O . ILE A 1 102 ? -9.698 -8.079 2.493 1.00 93.75 102 ILE A O 1
ATOM 828 N N . THR A 1 103 ? -8.036 -7.664 1.040 1.00 94.31 103 THR A N 1
ATOM 829 C CA . THR A 1 103 ? -7.324 -8.927 1.253 1.00 94.31 103 THR A CA 1
ATOM 830 C C . THR A 1 103 ? -5.952 -8.641 1.840 1.00 94.31 103 THR A C 1
ATOM 832 O O . THR A 1 103 ? -5.247 -7.756 1.365 1.00 94.31 103 THR A O 1
ATOM 835 N N . VAL A 1 104 ? -5.562 -9.386 2.872 1.00 93.81 104 VAL A N 1
ATOM 836 C CA . VAL A 1 104 ? -4.263 -9.225 3.539 1.00 93.81 104 VAL A CA 1
ATOM 837 C C . VAL A 1 104 ? -3.378 -10.410 3.196 1.00 93.81 104 VAL A C 1
ATOM 839 O O . VAL A 1 104 ? -3.807 -11.555 3.347 1.00 93.81 104 VAL A O 1
ATOM 842 N N . ARG A 1 105 ? -2.160 -10.149 2.719 1.00 92.06 105 ARG A N 1
ATOM 843 C CA . ARG A 1 105 ? -1.215 -11.194 2.299 1.00 92.06 105 ARG A CA 1
ATOM 844 C C . ARG A 1 105 ? 0.218 -10.814 2.643 1.00 92.06 105 ARG A C 1
ATOM 846 O O . ARG A 1 105 ? 0.533 -9.646 2.840 1.00 92.06 105 ARG A O 1
ATOM 853 N N . TRP A 1 106 ? 1.079 -11.820 2.697 1.00 89.94 106 TRP A N 1
ATOM 854 C CA . TRP A 1 106 ? 2.522 -11.652 2.830 1.00 89.94 106 TRP A CA 1
ATOM 855 C C . TRP A 1 106 ? 3.154 -11.675 1.439 1.00 89.94 106 TRP A C 1
ATOM 857 O O . TRP A 1 106 ? 3.343 -12.758 0.883 1.00 89.94 106 TRP A O 1
ATOM 867 N N . THR A 1 107 ? 3.476 -10.498 0.906 1.00 87.38 107 THR A N 1
ATOM 868 C CA . THR A 1 107 ? 4.000 -10.317 -0.457 1.00 87.38 107 THR A CA 1
ATOM 869 C C . THR A 1 107 ? 5.428 -9.790 -0.432 1.00 87.38 107 THR A C 1
ATOM 871 O O . THR A 1 107 ? 5.856 -9.118 0.510 1.00 87.38 107 THR A O 1
ATOM 874 N N . ASP A 1 108 ? 6.173 -10.072 -1.493 1.00 84.44 108 ASP A N 1
ATOM 875 C CA . ASP A 1 108 ? 7.486 -9.477 -1.702 1.00 84.44 108 ASP A CA 1
ATOM 876 C C . ASP A 1 108 ? 7.356 -7.973 -1.974 1.00 84.44 108 ASP A C 1
ATOM 878 O O . ASP A 1 108 ? 6.417 -7.517 -2.636 1.00 84.44 108 ASP A O 1
ATOM 882 N N . PHE A 1 109 ? 8.314 -7.192 -1.471 1.00 81.75 109 PHE A N 1
ATOM 883 C CA . PHE A 1 109 ? 8.375 -5.767 -1.781 1.00 81.75 109 PHE A CA 1
ATOM 884 C C . PHE A 1 109 ? 8.624 -5.570 -3.289 1.00 81.75 109 PHE A C 1
ATOM 886 O O . PHE A 1 109 ? 9.567 -6.168 -3.823 1.00 81.75 109 PHE A O 1
ATOM 893 N N . PRO A 1 110 ? 7.846 -4.721 -3.984 1.00 77.31 110 PRO A N 1
ATOM 894 C CA . PRO A 1 110 ? 7.954 -4.550 -5.430 1.00 77.31 110 PRO A CA 1
ATOM 895 C C . PRO A 1 110 ? 9.340 -4.036 -5.832 1.00 77.31 110 PRO A C 1
ATOM 897 O O . PRO A 1 110 ? 9.709 -2.889 -5.576 1.00 77.31 110 PRO A O 1
ATOM 900 N N . LEU A 1 111 ? 10.108 -4.889 -6.516 1.00 70.44 111 LEU A N 1
ATOM 901 C CA . LEU A 1 111 ? 11.468 -4.571 -6.967 1.00 70.44 111 LEU A CA 1
ATOM 902 C C . LEU A 1 111 ? 11.506 -3.373 -7.920 1.00 70.44 111 LEU A C 1
ATOM 904 O O . LEU A 1 111 ? 12.499 -2.661 -7.946 1.00 70.44 111 LEU A O 1
ATOM 908 N N . ALA A 1 112 ? 10.428 -3.122 -8.664 1.00 67.75 112 ALA A N 1
ATOM 909 C CA . ALA A 1 112 ? 10.310 -1.973 -9.558 1.00 67.75 112 ALA A CA 1
ATOM 910 C C . ALA A 1 112 ? 10.336 -0.615 -8.826 1.00 67.75 112 ALA A C 1
ATOM 912 O O . ALA A 1 112 ? 10.616 0.402 -9.456 1.00 67.75 112 ALA A O 1
ATOM 913 N N . LEU A 1 113 ? 10.089 -0.597 -7.509 1.00 71.62 113 LEU A N 1
ATOM 914 C CA . LEU A 1 113 ? 10.254 0.590 -6.664 1.00 71.62 113 LEU A CA 1
ATOM 915 C C . LEU A 1 113 ? 11.669 0.729 -6.090 1.00 71.62 113 LEU A C 1
ATOM 917 O O . LEU A 1 113 ? 12.008 1.778 -5.549 1.00 71.62 113 LEU A O 1
ATOM 921 N N . ARG A 1 114 ? 12.506 -0.312 -6.189 1.00 65.38 114 ARG A N 1
ATOM 922 C CA . ARG A 1 114 ? 13.928 -0.221 -5.849 1.00 65.38 114 ARG A CA 1
ATOM 923 C C . ARG A 1 114 ? 14.606 0.462 -7.034 1.00 65.38 114 ARG A C 1
ATOM 925 O O . ARG A 1 114 ? 14.698 -0.136 -8.103 1.00 65.38 114 ARG A O 1
ATOM 932 N N . GLY A 1 115 ? 14.981 1.730 -6.868 1.00 53.78 115 GLY A N 1
ATOM 933 C CA . GLY A 1 115 ? 15.478 2.591 -7.943 1.00 53.78 115 GLY A CA 1
ATOM 934 C C . GLY A 1 115 ? 16.464 1.895 -8.890 1.00 53.78 115 GLY A C 1
ATOM 935 O O . GLY A 1 115 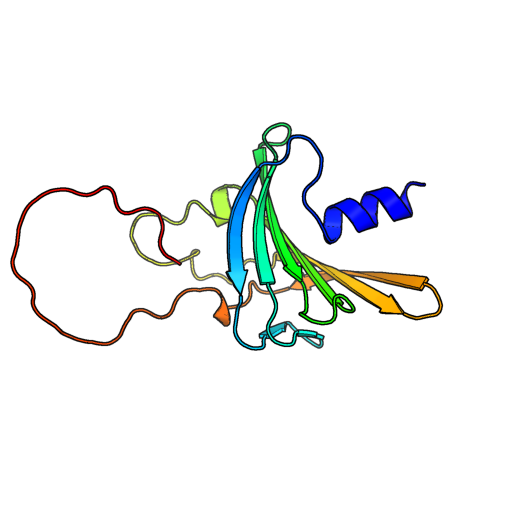? 17.335 1.127 -8.474 1.00 53.78 115 GLY A O 1
ATOM 936 N N . ARG A 1 116 ? 16.343 2.167 -10.195 1.00 38.44 116 ARG A N 1
ATOM 937 C CA . ARG A 1 116 ? 17.423 1.867 -11.144 1.00 38.44 116 ARG A CA 1
ATOM 938 C C . ARG A 1 116 ? 18.590 2.792 -10.809 1.00 38.44 116 ARG A C 1
ATOM 940 O O . ARG A 1 116 ? 18.410 4.006 -10.815 1.00 38.44 116 ARG A O 1
ATOM 947 N N . GLN A 1 117 ? 19.795 2.248 -10.622 1.00 36.56 117 GLN A N 1
ATOM 948 C CA . GLN A 1 117 ? 20.996 3.055 -10.844 1.00 36.56 117 GLN A CA 1
ATOM 949 C C . GLN A 1 117 ? 20.880 3.692 -12.239 1.00 36.56 117 GLN A C 1
ATOM 951 O O . GLN A 1 117 ? 20.577 2.969 -13.196 1.00 36.56 117 GLN A O 1
ATOM 956 N N . PRO A 1 118 ? 21.135 4.999 -12.406 1.00 37.25 118 PRO A N 1
ATOM 957 C CA . PRO A 1 118 ? 21.418 5.521 -13.726 1.00 37.25 118 PRO A CA 1
ATOM 958 C C . PRO A 1 118 ? 22.697 4.835 -14.217 1.00 37.25 118 PRO A C 1
ATOM 960 O O . PRO A 1 118 ? 23.806 5.156 -13.795 1.00 37.25 118 PRO A O 1
ATOM 963 N N . THR A 1 119 ? 22.559 3.855 -15.106 1.00 36.66 119 THR A N 1
ATOM 964 C CA . THR A 1 119 ? 23.671 3.386 -15.929 1.00 36.66 119 THR A CA 1
ATOM 965 C C . THR A 1 119 ? 23.990 4.499 -16.912 1.00 36.66 119 THR A C 1
ATOM 967 O O . THR A 1 119 ? 23.439 4.516 -18.004 1.00 36.66 119 THR A O 1
ATOM 970 N N . ASN A 1 120 ? 24.818 5.460 -16.514 1.00 37.56 120 ASN A N 1
ATOM 971 C CA . ASN A 1 120 ? 25.578 6.275 -17.452 1.00 37.56 120 ASN A CA 1
ATOM 972 C C . ASN A 1 120 ? 26.839 6.795 -16.770 1.00 37.56 120 ASN A C 1
ATOM 974 O O . ASN A 1 120 ? 26.803 7.679 -15.916 1.00 37.56 120 ASN A O 1
ATOM 978 N N . GLY A 1 121 ? 27.968 6.217 -17.181 1.00 38.25 121 GLY A N 1
ATOM 979 C CA . GLY A 1 121 ? 29.284 6.776 -16.940 1.00 38.25 121 GLY A CA 1
ATOM 980 C C . GLY A 1 121 ? 29.356 8.172 -17.550 1.00 38.25 121 GLY A C 1
ATOM 981 O O . GLY A 1 121 ? 29.310 8.340 -18.763 1.00 38.25 121 GLY A O 1
ATOM 982 N N . GLY A 1 122 ? 29.461 9.170 -16.686 1.00 31.95 122 GLY A N 1
ATOM 983 C CA . GLY A 1 122 ? 29.647 10.565 -17.046 1.00 31.95 122 GLY A CA 1
ATOM 984 C C . GLY A 1 122 ? 30.444 11.219 -15.936 1.00 31.95 122 GLY A C 1
ATOM 985 O O . GLY A 1 122 ? 29.891 11.688 -14.950 1.00 31.95 122 GLY A O 1
ATOM 986 N N . ARG A 1 123 ? 31.766 11.158 -16.073 1.00 43.28 123 ARG A N 1
ATOM 987 C CA . ARG A 1 123 ? 32.748 11.794 -15.198 1.00 43.28 123 ARG A CA 1
ATOM 988 C C . ARG A 1 123 ? 32.427 13.290 -15.079 1.00 43.28 123 ARG A C 1
ATOM 990 O O . ARG A 1 123 ? 32.494 13.995 -16.081 1.00 43.28 123 ARG A O 1
ATOM 997 N N . LEU A 1 124 ? 32.101 13.763 -13.878 1.00 33.75 124 LEU A N 1
ATOM 998 C CA . LEU A 1 124 ? 32.054 15.188 -13.550 1.00 33.75 124 LEU A CA 1
ATOM 999 C C . LEU A 1 124 ? 32.813 15.419 -12.241 1.00 33.75 124 LEU A C 1
ATOM 1001 O O . LEU A 1 124 ? 32.336 15.129 -11.148 1.00 33.75 124 LEU A O 1
ATOM 1005 N N . ASP A 1 125 ? 34.036 15.915 -12.406 1.00 41.06 125 ASP A N 1
ATOM 1006 C CA . ASP A 1 125 ? 34.860 16.524 -11.372 1.00 41.06 125 ASP A CA 1
ATOM 1007 C C . ASP A 1 125 ? 34.194 17.811 -10.857 1.00 41.06 125 ASP A C 1
ATOM 1009 O O . ASP A 1 125 ? 34.094 18.776 -11.612 1.00 41.06 125 ASP A O 1
ATOM 1013 N N . THR A 1 126 ? 33.780 17.875 -9.583 1.00 35.97 126 THR A N 1
ATOM 1014 C CA . THR A 1 126 ? 33.847 19.102 -8.748 1.00 35.97 126 THR A CA 1
ATOM 1015 C C . THR A 1 126 ? 33.591 18.788 -7.260 1.00 35.97 126 THR A C 1
ATOM 1017 O O . THR A 1 126 ? 32.639 18.070 -6.952 1.00 35.97 126 THR A O 1
ATOM 1020 N N . PRO A 1 127 ? 34.384 19.326 -6.308 1.00 39.75 127 PRO A N 1
ATOM 1021 C CA . PRO A 1 127 ? 34.150 19.160 -4.877 1.00 39.75 127 PRO A CA 1
ATOM 1022 C C . PRO A 1 127 ? 33.339 20.336 -4.312 1.00 39.75 127 PRO A C 1
ATOM 1024 O O . PRO A 1 127 ? 33.693 21.495 -4.513 1.00 39.75 127 PRO A O 1
ATOM 1027 N N . GLY A 1 128 ? 32.286 20.046 -3.545 1.00 34.97 128 GLY A N 1
ATOM 1028 C CA . GLY A 1 128 ? 31.646 21.049 -2.690 1.00 34.97 128 GLY A CA 1
ATOM 1029 C C . GLY A 1 128 ? 30.131 20.922 -2.580 1.00 34.97 128 GLY A C 1
ATOM 1030 O O . GLY A 1 128 ? 29.408 21.257 -3.505 1.00 34.97 128 GLY A O 1
ATOM 1031 N N . GLN A 1 129 ? 29.684 20.512 -1.390 1.00 39.50 129 GLN A N 1
ATOM 1032 C CA . GLN A 1 129 ? 28.359 20.758 -0.810 1.00 39.50 129 GLN A CA 1
ATOM 1033 C C . GLN A 1 129 ? 27.121 20.471 -1.678 1.00 39.50 129 GLN A C 1
ATOM 1035 O O . GLN A 1 129 ? 26.679 21.309 -2.458 1.00 39.50 129 GLN A O 1
ATOM 1040 N N . ARG A 1 130 ? 26.404 19.401 -1.317 1.00 33.75 130 ARG A N 1
ATOM 1041 C CA . ARG A 1 130 ? 24.993 19.473 -0.891 1.00 33.75 130 ARG A CA 1
ATOM 1042 C C . ARG A 1 130 ? 24.577 18.138 -0.281 1.00 33.75 130 ARG A C 1
ATOM 1044 O O . ARG A 1 130 ? 24.915 17.079 -0.792 1.00 33.75 130 ARG A O 1
ATOM 1051 N N . ARG A 1 131 ? 23.864 18.227 0.845 1.00 41.28 131 ARG A N 1
ATOM 1052 C CA . ARG A 1 131 ? 23.128 17.127 1.476 1.00 41.28 131 ARG A CA 1
ATOM 1053 C C . ARG A 1 131 ? 22.285 16.442 0.400 1.00 41.28 131 ARG A C 1
ATOM 1055 O O . ARG A 1 131 ? 21.357 17.067 -0.110 1.00 41.28 131 ARG A O 1
ATOM 1062 N N . ALA A 1 132 ? 22.626 15.206 0.055 1.00 32.72 132 ALA A N 1
ATOM 1063 C CA . ALA A 1 132 ? 21.779 14.385 -0.788 1.00 32.72 132 ALA A CA 1
ATOM 1064 C C . ALA A 1 132 ? 20.560 13.996 0.050 1.00 32.72 132 ALA A C 1
ATOM 1066 O O . ALA A 1 132 ? 20.655 13.216 0.999 1.00 32.72 132 ALA A O 1
ATOM 1067 N N . LEU A 1 133 ? 19.432 14.640 -0.255 1.00 33.97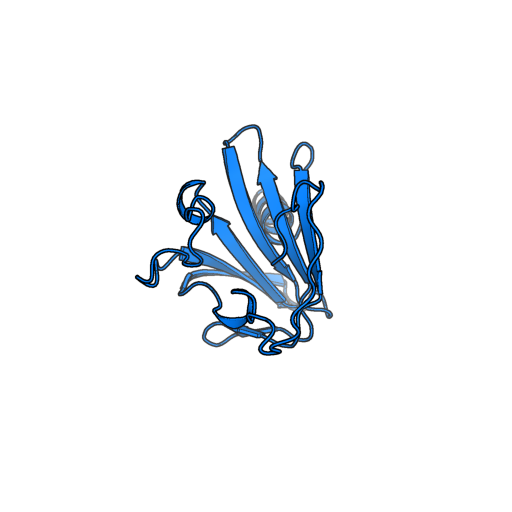 133 LEU A N 1
ATOM 1068 C CA . LEU A 1 133 ? 18.128 14.065 0.023 1.00 33.97 133 LEU A CA 1
ATOM 1069 C C . LEU A 1 133 ? 18.108 12.659 -0.573 1.00 33.97 133 LEU A C 1
ATOM 1071 O O . LEU A 1 133 ? 18.683 12.424 -1.631 1.00 33.97 133 LEU A O 1
ATOM 1075 N N . VAL A 1 134 ? 17.444 11.753 0.128 1.00 30.34 134 VAL A N 1
ATOM 1076 C CA . VAL A 1 134 ? 17.218 10.383 -0.312 1.00 30.34 134 VAL A CA 1
ATOM 1077 C C . VAL A 1 134 ? 16.479 10.415 -1.655 1.00 30.34 134 VAL A C 1
ATOM 1079 O O . VAL A 1 134 ? 15.274 10.663 -1.703 1.00 30.34 134 VAL A O 1
ATOM 1082 N N . GLU A 1 135 ? 17.217 10.221 -2.744 1.00 28.16 135 GLU A N 1
ATOM 1083 C CA . GLU A 1 135 ? 16.672 10.007 -4.081 1.00 28.16 135 GLU A CA 1
ATOM 1084 C C . GLU A 1 135 ? 16.396 8.504 -4.254 1.00 28.16 135 GLU A C 1
ATOM 1086 O O . GLU A 1 135 ? 17.312 7.690 -4.134 1.00 28.16 135 GLU A O 1
ATOM 1091 N N . TRP A 1 136 ? 15.126 8.153 -4.505 1.00 43.94 136 TRP A N 1
ATOM 1092 C CA . TRP A 1 136 ? 14.671 6.821 -4.935 1.00 43.94 136 TRP A CA 1
ATOM 1093 C C . TRP A 1 136 ? 14.257 6.841 -6.413 1.00 43.94 136 TRP A C 1
ATOM 1095 O O . TRP A 1 136 ? 13.465 7.736 -6.822 1.00 43.94 136 TRP A O 1
#

pLDDT: mean 75.8, std 22.15, range [28.16, 95.94]

Organism: NCBI:txid690887